Protein AF-A0A355SJA6-F1 (afdb_monomer_lite)

Structure (mmCIF, N/CA/C/O backbone):
data_AF-A0A355SJA6-F1
#
_entry.id   AF-A0A355SJA6-F1
#
loop_
_atom_site.group_PDB
_atom_site.id
_atom_site.type_symbol
_atom_site.label_atom_id
_atom_site.label_alt_id
_atom_site.label_comp_id
_atom_site.label_asym_id
_atom_site.label_entity_id
_atom_site.label_seq_id
_atom_site.pdbx_PDB_ins_code
_atom_site.Cartn_x
_atom_site.Cartn_y
_atom_site.Cartn_z
_atom_site.occupancy
_atom_site.B_iso_or_equiv
_atom_site.auth_seq_id
_atom_site.auth_comp_id
_atom_site.auth_asym_id
_atom_site.auth_atom_id
_atom_site.pdbx_PDB_model_num
ATOM 1 N N . THR A 1 1 ? -7.766 6.911 -11.160 1.00 91.88 1 THR A N 1
ATOM 2 C CA . THR A 1 1 ? -6.800 5.884 -10.716 1.00 91.88 1 THR A CA 1
ATOM 3 C C . THR A 1 1 ? -6.926 4.598 -11.519 1.00 91.88 1 THR A C 1
ATOM 5 O O . THR A 1 1 ? -8.048 4.214 -11.835 1.00 91.88 1 THR A O 1
ATOM 8 N N . MET A 1 2 ? -5.812 3.926 -11.828 1.00 97.62 2 MET A N 1
ATOM 9 C CA . MET A 1 2 ? -5.764 2.605 -12.479 1.00 97.62 2 MET A CA 1
ATOM 10 C C . MET A 1 2 ? -4.938 1.589 -11.682 1.00 97.62 2 MET A C 1
ATOM 12 O O . MET A 1 2 ? -4.110 1.966 -10.864 1.00 97.62 2 MET A O 1
ATOM 16 N N . ILE A 1 3 ? -5.120 0.292 -11.947 1.00 98.31 3 ILE A N 1
ATOM 17 C CA . ILE A 1 3 ? -4.188 -0.740 -11.463 1.00 98.31 3 ILE A CA 1
ATOM 18 C C . ILE A 1 3 ? -3.020 -0.812 -12.444 1.00 98.31 3 ILE A C 1
ATOM 20 O O . ILE A 1 3 ? -3.248 -1.111 -13.616 1.00 98.31 3 ILE A O 1
ATOM 24 N N . THR A 1 4 ? -1.799 -0.547 -11.981 1.00 98.56 4 THR A N 1
ATOM 25 C CA . THR A 1 4 ? -0.606 -0.579 -12.842 1.00 98.56 4 THR A CA 1
ATOM 26 C C . THR A 1 4 ? -0.232 -2.003 -13.261 1.00 98.56 4 THR A C 1
ATOM 28 O O . THR A 1 4 ? -0.480 -2.982 -12.545 1.00 98.56 4 THR A O 1
ATOM 31 N N . SER A 1 5 ? 0.369 -2.122 -14.447 1.00 98.25 5 SER A N 1
ATOM 32 C CA . SER A 1 5 ? 1.010 -3.351 -14.912 1.00 98.25 5 SER A CA 1
ATOM 33 C C . SER A 1 5 ? 2.242 -3.734 -14.077 1.00 98.25 5 SER A C 1
ATOM 35 O O . SER A 1 5 ? 2.563 -4.921 -13.966 1.00 98.25 5 SER A O 1
ATOM 37 N N . TRP A 1 6 ? 2.892 -2.759 -13.433 1.00 98.31 6 TRP A N 1
ATOM 38 C CA . TRP A 1 6 ? 4.011 -2.981 -12.526 1.00 98.31 6 TRP A CA 1
ATOM 39 C C . TRP A 1 6 ? 3.548 -3.645 -11.223 1.00 98.31 6 TRP A C 1
ATOM 41 O O . TRP A 1 6 ? 2.469 -3.382 -10.688 1.00 98.31 6 TRP A O 1
ATOM 51 N N . ARG A 1 7 ? 4.387 -4.527 -10.679 1.00 97.81 7 ARG A N 1
ATOM 52 C CA . ARG A 1 7 ? 4.210 -5.077 -9.330 1.00 97.81 7 ARG A CA 1
ATOM 53 C C . ARG A 1 7 ? 5.000 -4.253 -8.324 1.00 97.81 7 ARG A C 1
ATOM 55 O O . ARG A 1 7 ? 6.008 -3.639 -8.688 1.00 97.81 7 ARG A O 1
ATOM 62 N N . ARG A 1 8 ? 4.525 -4.230 -7.077 1.00 97.69 8 ARG A N 1
ATOM 63 C CA . ARG A 1 8 ? 5.288 -3.647 -5.971 1.00 97.69 8 ARG A CA 1
ATOM 64 C C . ARG A 1 8 ? 6.585 -4.434 -5.793 1.00 97.69 8 ARG A C 1
ATOM 66 O O . ARG A 1 8 ? 6.591 -5.651 -5.971 1.00 97.69 8 ARG A O 1
ATOM 73 N N . VAL A 1 9 ? 7.667 -3.742 -5.450 1.00 96.56 9 VAL A N 1
ATOM 74 C CA . VAL A 1 9 ? 8.902 -4.411 -5.025 1.00 96.56 9 VAL A CA 1
ATOM 75 C C . VAL A 1 9 ? 8.651 -5.244 -3.764 1.00 96.56 9 VAL A C 1
ATOM 77 O O . VAL A 1 9 ? 7.926 -4.823 -2.867 1.00 96.56 9 VAL A O 1
ATOM 80 N N . GLU A 1 10 ? 9.230 -6.440 -3.726 1.00 95.81 10 GLU A N 1
ATOM 81 C CA . GLU A 1 10 ? 9.102 -7.356 -2.593 1.00 95.81 10 GLU A CA 1
ATOM 82 C C . GLU A 1 10 ? 10.074 -6.973 -1.468 1.00 95.81 10 GLU A C 1
ATOM 84 O O . GLU A 1 10 ? 11.180 -6.481 -1.728 1.00 95.81 10 GLU A O 1
ATOM 89 N N . ASP A 1 11 ? 9.680 -7.244 -0.221 1.00 92.38 11 ASP A N 1
ATOM 90 C CA . ASP A 1 11 ? 10.444 -6.880 0.980 1.00 92.38 11 ASP A CA 1
ATOM 91 C C . ASP A 1 11 ? 11.897 -7.400 0.966 1.00 92.38 11 ASP A C 1
ATOM 93 O O . ASP A 1 11 ? 12.833 -6.692 1.335 1.00 92.38 11 ASP A O 1
ATOM 97 N N . ASN A 1 12 ? 12.115 -8.608 0.436 1.00 93.94 12 ASN A N 1
ATOM 98 C CA . ASN A 1 12 ? 13.438 -9.233 0.332 1.00 93.94 12 ASN A CA 1
ATOM 99 C C . ASN A 1 12 ? 14.273 -8.786 -0.887 1.00 93.94 12 ASN A C 1
ATOM 101 O O . ASN A 1 12 ? 15.394 -9.269 -1.057 1.00 93.94 12 ASN A O 1
ATOM 105 N N . MET A 1 13 ? 13.747 -7.903 -1.742 1.00 94.38 13 MET A N 1
ATOM 106 C CA . MET A 1 13 ? 14.476 -7.313 -2.872 1.00 94.38 13 MET A CA 1
ATOM 107 C C . MET A 1 13 ? 14.938 -5.898 -2.536 1.00 94.38 13 MET A C 1
ATOM 109 O O . MET A 1 13 ? 16.128 -5.591 -2.580 1.00 94.38 13 MET A O 1
ATOM 113 N N . LEU A 1 14 ? 13.978 -5.033 -2.211 1.00 94.25 14 LEU A N 1
ATOM 114 C CA . LEU A 1 14 ? 14.208 -3.657 -1.800 1.00 94.25 14 LEU A CA 1
ATOM 115 C C . LEU A 1 14 ? 13.041 -3.251 -0.895 1.00 94.25 14 LEU A C 1
ATOM 117 O O . LEU A 1 14 ? 11.978 -2.937 -1.424 1.00 94.25 14 LEU A O 1
ATOM 121 N N . PRO A 1 15 ? 13.211 -3.268 0.437 1.00 93.25 15 PRO A N 1
ATOM 122 C CA . PRO A 1 15 ? 12.096 -3.212 1.373 1.00 93.25 15 PRO A CA 1
ATOM 123 C C . PRO A 1 15 ? 11.298 -1.907 1.236 1.00 93.25 15 PRO A C 1
ATOM 125 O O . PRO A 1 15 ? 11.837 -0.841 1.554 1.00 93.25 15 PRO A O 1
ATOM 128 N N . PRO A 1 16 ? 10.015 -1.963 0.820 1.00 93.38 16 PRO A N 1
ATOM 129 C CA . PRO A 1 16 ? 9.137 -0.791 0.708 1.00 93.38 16 PRO A CA 1
ATOM 130 C C . PRO A 1 16 ? 8.990 0.008 2.001 1.00 93.38 16 PRO A C 1
ATOM 132 O O . PRO A 1 16 ? 8.782 1.219 1.968 1.00 93.38 16 PRO A O 1
ATOM 135 N N . ARG A 1 17 ? 9.127 -0.675 3.144 1.00 93.81 17 ARG A N 1
ATOM 136 C CA . ARG A 1 17 ? 9.048 -0.086 4.486 1.00 93.81 17 ARG A CA 1
ATOM 137 C C . ARG A 1 17 ? 10.182 0.900 4.759 1.00 93.81 17 ARG A C 1
ATOM 139 O O . ARG A 1 17 ? 10.039 1.803 5.579 1.00 93.81 17 ARG A O 1
ATOM 146 N N . ALA A 1 18 ? 11.309 0.762 4.061 1.00 94.56 18 ALA A N 1
ATOM 147 C CA . ALA A 1 18 ? 12.359 1.762 4.084 1.00 94.56 18 ALA A CA 1
ATOM 148 C C . ALA A 1 18 ? 12.034 2.863 3.069 1.00 94.56 18 ALA A C 1
ATOM 150 O O . ALA A 1 18 ? 11.919 2.615 1.869 1.00 94.56 18 ALA A O 1
ATOM 151 N N . LYS A 1 19 ? 11.977 4.116 3.529 1.00 96.25 19 LYS A N 1
ATOM 152 C CA . LYS A 1 19 ? 11.758 5.286 2.664 1.00 96.25 19 LYS A CA 1
ATOM 153 C C . LYS A 1 19 ? 13.026 5.667 1.883 1.00 96.25 19 LYS A C 1
ATOM 155 O O . LYS A 1 19 ? 13.565 6.762 2.026 1.00 96.25 19 LYS A O 1
ATOM 160 N N . ALA A 1 20 ? 13.537 4.728 1.093 1.00 94.94 20 ALA A N 1
ATOM 161 C CA . ALA A 1 20 ? 14.774 4.849 0.336 1.00 94.94 20 ALA A CA 1
ATOM 162 C C . ALA A 1 20 ? 14.510 5.349 -1.090 1.00 94.94 20 ALA A C 1
ATOM 164 O O . ALA A 1 20 ? 13.648 4.828 -1.795 1.00 94.94 20 ALA A O 1
ATOM 165 N N . THR A 1 21 ? 15.319 6.301 -1.562 1.00 96.25 21 THR A N 1
ATOM 166 C CA . THR A 1 21 ? 15.199 6.893 -2.908 1.00 96.25 21 THR A CA 1
ATOM 167 C C . THR A 1 21 ? 15.196 5.850 -4.027 1.00 96.25 21 THR A C 1
ATOM 169 O O . THR A 1 21 ? 14.468 6.001 -5.002 1.0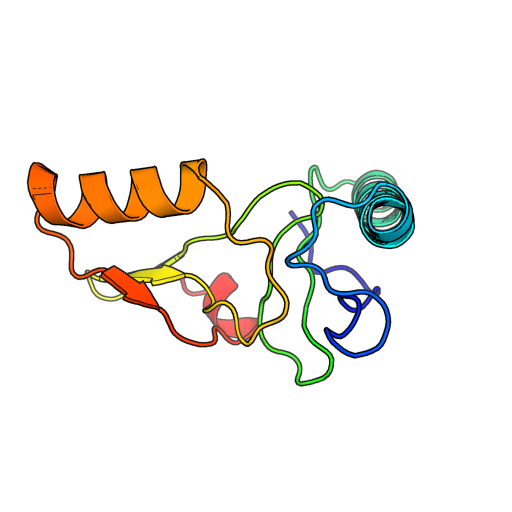0 96.25 21 THR A O 1
ATOM 172 N N . ALA A 1 22 ? 15.963 4.764 -3.886 1.00 94.62 22 ALA A N 1
ATOM 173 C CA . ALA A 1 22 ? 16.030 3.705 -4.893 1.00 94.62 22 ALA A CA 1
ATOM 174 C C . ALA A 1 22 ? 14.663 3.045 -5.168 1.00 94.62 22 ALA A C 1
ATOM 176 O O . ALA A 1 22 ? 14.372 2.696 -6.311 1.00 94.62 22 ALA A O 1
ATOM 177 N N . ALA A 1 23 ? 13.800 2.923 -4.151 1.00 94.31 23 ALA A N 1
ATOM 178 C CA . ALA A 1 23 ? 12.489 2.287 -4.293 1.00 94.31 23 ALA A CA 1
ATOM 179 C C . ALA A 1 23 ? 11.511 3.134 -5.122 1.00 94.31 23 ALA A C 1
ATOM 181 O O . ALA A 1 23 ? 10.580 2.596 -5.723 1.00 94.31 23 ALA A O 1
ATOM 182 N N . TYR A 1 24 ? 11.756 4.444 -5.230 1.00 97.25 24 TYR A N 1
ATOM 183 C CA . TYR A 1 24 ? 10.909 5.359 -5.992 1.00 97.25 24 TYR A CA 1
ATOM 184 C C . TYR A 1 24 ? 11.029 5.196 -7.509 1.00 97.25 24 TYR A C 1
ATOM 186 O O . TYR A 1 24 ? 10.180 5.721 -8.225 1.00 97.25 24 TYR A O 1
ATOM 194 N N . LEU A 1 25 ? 12.004 4.437 -8.028 1.00 97.81 25 LEU A N 1
ATOM 195 C CA . LEU A 1 25 ? 11.996 4.074 -9.449 1.00 97.81 25 LEU A CA 1
ATOM 196 C C . LEU A 1 25 ? 10.753 3.238 -9.797 1.00 97.81 25 LEU A C 1
ATOM 198 O O . LEU A 1 25 ? 10.126 3.479 -10.825 1.00 97.81 25 LEU A O 1
ATOM 202 N N . ASN A 1 26 ? 10.363 2.299 -8.925 1.00 97.88 26 ASN A N 1
ATOM 203 C CA . ASN A 1 26 ? 9.145 1.504 -9.099 1.00 97.88 26 ASN A CA 1
ATOM 204 C C . ASN A 1 26 ? 7.905 2.410 -9.104 1.00 97.88 26 ASN A C 1
ATOM 206 O O . ASN A 1 26 ? 7.119 2.340 -10.046 1.00 97.88 26 ASN A O 1
ATOM 210 N N . SER A 1 27 ? 7.793 3.318 -8.127 1.00 98.00 27 SER A N 1
ATOM 211 C CA . SER A 1 27 ? 6.724 4.326 -8.059 1.00 98.00 27 SER A CA 1
ATOM 212 C C . SER A 1 27 ? 6.665 5.205 -9.312 1.00 98.00 27 SER A C 1
ATOM 214 O O . SER A 1 27 ? 5.606 5.339 -9.915 1.00 98.00 27 SER A O 1
ATOM 216 N N . GLY A 1 28 ? 7.801 5.749 -9.757 1.00 98.50 28 GLY A N 1
ATOM 217 C CA . GLY A 1 28 ? 7.863 6.629 -10.924 1.00 98.50 28 GLY A CA 1
ATOM 218 C C . GLY A 1 28 ? 7.428 5.949 -12.224 1.00 98.50 28 GLY A C 1
ATOM 219 O O . GLY A 1 28 ? 6.752 6.571 -13.040 1.00 98.50 28 GLY A O 1
ATOM 220 N N . LEU A 1 29 ? 7.756 4.665 -12.405 1.00 98.62 29 LEU A N 1
ATOM 221 C CA . LEU A 1 29 ? 7.308 3.882 -13.561 1.00 98.62 29 LEU A CA 1
ATOM 222 C C . LEU A 1 29 ? 5.788 3.663 -13.561 1.00 98.62 29 LEU A C 1
ATOM 224 O O . LEU A 1 29 ? 5.158 3.772 -14.613 1.00 98.62 29 LEU A O 1
ATOM 228 N N . ALA A 1 30 ? 5.192 3.410 -12.394 1.00 98.62 30 ALA A N 1
ATOM 229 C CA . ALA A 1 30 ? 3.743 3.274 -12.270 1.00 98.62 30 ALA A CA 1
ATOM 230 C C . ALA A 1 30 ? 3.008 4.608 -12.471 1.00 98.62 30 ALA A C 1
ATOM 232 O O . ALA A 1 30 ? 2.011 4.641 -13.191 1.00 98.62 30 ALA A O 1
ATOM 233 N N . SER A 1 31 ? 3.517 5.716 -11.917 1.00 98.56 31 SER A N 1
ATOM 234 C CA . SER A 1 31 ? 2.951 7.054 -12.152 1.00 98.56 31 SER A CA 1
ATOM 235 C C . SER A 1 31 ? 3.043 7.465 -13.626 1.00 98.56 31 SER A C 1
ATOM 237 O O . SER A 1 31 ? 2.105 8.054 -14.169 1.00 98.56 31 SER A O 1
ATOM 239 N N . LEU A 1 32 ? 4.148 7.124 -14.303 1.00 98.69 32 LEU A N 1
ATOM 240 C CA . LEU A 1 32 ? 4.300 7.356 -15.739 1.00 98.69 32 LEU A CA 1
ATOM 241 C C . LEU A 1 32 ? 3.262 6.564 -16.544 1.00 98.69 32 LEU A C 1
ATOM 243 O O . LEU A 1 32 ? 2.618 7.138 -17.420 1.00 98.69 32 LEU A O 1
ATOM 247 N N . GLU A 1 33 ? 3.069 5.279 -16.232 1.00 98.81 33 GLU A N 1
ATOM 248 C CA . GLU A 1 33 ? 2.043 4.444 -16.870 1.00 98.81 33 GLU A CA 1
ATOM 249 C C . GLU A 1 33 ? 0.634 5.021 -16.656 1.00 98.81 33 GLU A C 1
ATOM 251 O O . GLU A 1 33 ? -0.129 5.138 -17.617 1.00 98.81 33 GLU A O 1
ATOM 256 N N . ALA A 1 34 ? 0.292 5.421 -15.425 1.00 98.69 34 ALA A N 1
ATOM 257 C CA . ALA A 1 34 ? -1.001 6.035 -15.120 1.00 98.69 34 ALA A CA 1
ATOM 258 C C . ALA A 1 34 ? -1.246 7.286 -15.969 1.00 98.69 34 ALA A C 1
ATOM 260 O O . ALA A 1 34 ? -2.272 7.379 -16.646 1.00 98.69 34 ALA A O 1
ATOM 261 N N . THR A 1 35 ? -0.258 8.183 -16.014 1.00 98.44 35 THR A N 1
ATOM 262 C CA . THR A 1 35 ? -0.326 9.420 -16.799 1.00 98.44 35 THR A CA 1
ATOM 263 C C . THR A 1 35 ? -0.506 9.126 -18.291 1.00 98.44 35 THR A C 1
ATOM 265 O O . THR A 1 35 ? -1.362 9.721 -18.943 1.00 98.44 35 THR A O 1
ATOM 268 N N . GLN A 1 36 ? 0.264 8.183 -18.846 1.00 98.56 36 GLN A N 1
ATOM 269 C CA . GLN A 1 36 ? 0.179 7.803 -20.263 1.00 98.56 36 GLN A CA 1
ATOM 270 C C . GLN A 1 36 ? -1.179 7.198 -20.639 1.00 98.56 36 GLN A C 1
ATOM 272 O O . GLN A 1 36 ? -1.641 7.386 -21.763 1.00 98.56 36 GLN A O 1
ATOM 277 N N . ASN A 1 37 ? -1.832 6.514 -19.699 1.00 98.50 37 ASN A N 1
ATOM 278 C CA . ASN A 1 37 ? -3.152 5.917 -19.888 1.00 98.50 37 ASN A CA 1
ATOM 279 C C . ASN A 1 37 ? -4.317 6.856 -19.519 1.00 98.50 37 ASN A C 1
ATOM 281 O O . ASN A 1 37 ? -5.471 6.429 -19.558 1.00 98.50 37 ASN A O 1
ATOM 285 N N . GLY A 1 38 ? -4.042 8.120 -19.174 1.00 98.50 38 GLY A N 1
ATOM 286 C CA . GLY A 1 38 ? -5.064 9.128 -18.874 1.00 98.50 38 GLY A CA 1
ATOM 287 C C . GLY A 1 38 ? -5.685 9.019 -17.478 1.00 98.50 38 GLY A C 1
ATOM 288 O O . GLY A 1 38 ? -6.814 9.465 -17.285 1.00 98.50 38 GLY A O 1
ATOM 289 N N . TYR A 1 39 ? -4.978 8.424 -16.516 1.00 98.56 39 TYR A N 1
ATOM 290 C CA . TYR A 1 39 ? -5.386 8.358 -15.112 1.00 98.56 39 TYR A CA 1
ATOM 291 C C . TYR A 1 39 ? -4.508 9.259 -14.244 1.00 98.56 39 TYR A C 1
ATOM 293 O O . TYR A 1 39 ? -3.320 9.410 -14.508 1.00 98.56 39 TYR A O 1
ATOM 301 N N . ASP A 1 40 ? -5.079 9.778 -13.156 1.00 97.12 40 ASP A N 1
ATOM 302 C CA . ASP A 1 40 ? -4.335 10.624 -12.212 1.00 97.12 40 ASP A CA 1
ATOM 303 C C . ASP A 1 40 ? -3.309 9.845 -11.382 1.00 97.12 40 ASP A C 1
ATOM 305 O O . ASP A 1 40 ? -2.296 10.402 -10.982 1.00 97.12 40 ASP A O 1
ATOM 309 N N . GLU A 1 41 ? -3.580 8.564 -11.105 1.00 97.25 41 GLU A N 1
ATOM 310 C CA . GLU A 1 41 ? -2.771 7.774 -10.175 1.00 97.25 41 GLU A CA 1
ATOM 311 C C . GLU A 1 41 ? -2.806 6.267 -10.475 1.00 97.25 41 GLU A C 1
ATOM 313 O O . GLU A 1 41 ? -3.746 5.764 -11.112 1.00 97.25 41 GLU A O 1
ATOM 318 N N . ALA A 1 42 ? -1.798 5.542 -9.992 1.00 98.38 42 ALA A N 1
ATOM 319 C CA . ALA A 1 42 ? -1.683 4.088 -10.048 1.00 98.38 42 ALA A CA 1
ATOM 320 C C . ALA A 1 42 ? -1.948 3.416 -8.688 1.00 98.38 42 ALA A C 1
ATOM 322 O O . ALA A 1 42 ? -1.744 3.990 -7.629 1.00 98.38 42 ALA A O 1
ATOM 323 N N . ILE A 1 43 ? -2.348 2.146 -8.713 1.00 98.62 43 ILE A N 1
ATOM 324 C CA . ILE A 1 43 ? -2.388 1.265 -7.540 1.00 98.62 43 ILE A CA 1
ATOM 325 C C . ILE A 1 43 ? -1.549 0.034 -7.846 1.00 98.62 43 ILE A C 1
ATOM 327 O O . ILE A 1 43 ? -1.793 -0.661 -8.841 1.00 98.62 43 ILE A O 1
ATOM 331 N N . PHE A 1 44 ? -0.592 -0.255 -6.971 1.00 98.62 44 PHE A N 1
ATOM 332 C CA . PHE A 1 44 ? 0.206 -1.466 -7.043 1.00 98.62 44 PHE A CA 1
ATOM 333 C C . PHE A 1 44 ? -0.540 -2.678 -6.502 1.00 98.62 44 PHE A C 1
ATOM 335 O O . PHE A 1 44 ? -1.298 -2.605 -5.531 1.00 98.62 44 PHE A O 1
ATOM 342 N N . LEU A 1 45 ? -0.218 -3.827 -7.095 1.00 98.69 45 LEU A N 1
ATOM 343 C CA . LEU A 1 45 ? -0.453 -5.124 -6.478 1.00 98.69 45 LEU A CA 1
ATOM 344 C C . LEU A 1 45 ? 0.876 -5.749 -6.038 1.00 98.69 45 LEU A C 1
ATOM 346 O O . LEU A 1 45 ? 1.905 -5.554 -6.695 1.00 98.69 45 LEU A O 1
ATOM 350 N N . THR A 1 46 ? 0.832 -6.537 -4.968 1.00 97.94 46 THR A N 1
ATOM 351 C CA . THR A 1 46 ? 1.918 -7.429 -4.538 1.00 97.94 46 THR A CA 1
ATOM 352 C C . THR A 1 46 ? 2.134 -8.564 -5.544 1.00 97.94 46 THR A C 1
ATOM 354 O O . THR A 1 46 ? 1.285 -8.805 -6.414 1.00 97.94 46 THR A O 1
ATOM 357 N N . GLY A 1 47 ? 3.228 -9.325 -5.420 1.00 96.69 47 GLY A N 1
ATOM 358 C CA . GLY A 1 47 ? 3.443 -10.540 -6.212 1.00 96.69 47 GLY A CA 1
ATOM 359 C C . GLY A 1 47 ? 2.321 -11.579 -6.066 1.00 96.69 47 GLY A C 1
ATOM 360 O O . GLY A 1 47 ? 2.022 -12.294 -7.021 1.00 96.69 47 GLY A O 1
ATOM 361 N N . SER A 1 48 ? 1.635 -11.605 -4.917 1.00 95.81 48 SER A N 1
ATOM 362 C CA . SER A 1 48 ? 0.467 -12.461 -4.656 1.00 95.81 48 SER A CA 1
ATOM 363 C C . SER A 1 48 ? -0.862 -11.890 -5.176 1.00 95.81 48 SER A C 1
ATOM 365 O O . SER A 1 48 ? -1.887 -12.565 -5.110 1.00 95.81 48 SER A O 1
ATOM 367 N N . GLY A 1 49 ? -0.859 -10.683 -5.753 1.00 97.56 49 GLY A N 1
ATOM 368 C CA . GLY A 1 49 ? -2.032 -10.069 -6.379 1.00 97.56 49 GLY A CA 1
ATOM 369 C C . GLY A 1 49 ? -2.957 -9.308 -5.423 1.00 97.56 49 GLY A C 1
ATOM 370 O O . GLY A 1 49 ? -4.054 -8.915 -5.835 1.00 97.56 49 GLY A O 1
ATOM 371 N N . HIS A 1 50 ? -2.531 -9.077 -4.180 1.00 98.50 50 HIS A N 1
ATOM 372 C CA . HIS A 1 50 ? -3.238 -8.214 -3.233 1.00 98.50 50 HIS A CA 1
ATOM 373 C C . HIS A 1 50 ? -2.908 -6.746 -3.483 1.00 98.50 50 HIS A C 1
ATOM 375 O O . HIS A 1 50 ? -1.842 -6.417 -3.995 1.00 98.50 50 HIS A O 1
ATOM 381 N N . VAL A 1 51 ? -3.841 -5.863 -3.147 1.00 98.56 51 VAL A N 1
ATOM 382 C CA . VAL A 1 51 ? -3.643 -4.414 -3.183 1.00 98.56 51 VAL A CA 1
ATOM 383 C C . VAL A 1 51 ? -2.601 -4.031 -2.142 1.00 98.56 51 VAL A C 1
ATOM 385 O O . VAL A 1 51 ? -2.690 -4.461 -0.997 1.00 98.56 51 VAL A O 1
ATOM 388 N N . CYS A 1 52 ? -1.651 -3.203 -2.559 1.00 98.00 52 CYS A N 1
ATOM 389 C CA . CYS A 1 52 ? -0.578 -2.690 -1.722 1.00 98.00 52 CYS A CA 1
ATOM 390 C C . CYS A 1 52 ? -0.837 -1.212 -1.385 1.00 98.00 52 CYS A C 1
ATOM 392 O O . CYS A 1 52 ? -1.466 -0.880 -0.387 1.00 98.00 52 CYS A O 1
ATOM 394 N N . GLU A 1 53 ? -0.374 -0.306 -2.241 1.00 98.19 53 GLU A N 1
ATOM 395 C CA . GLU A 1 53 ? -0.462 1.144 -2.072 1.00 98.19 53 GLU A CA 1
ATOM 396 C C . GLU A 1 53 ? -0.366 1.836 -3.442 1.00 98.19 53 GLU A C 1
ATOM 398 O O . GLU A 1 53 ? -0.205 1.162 -4.470 1.00 98.19 53 GLU A O 1
ATOM 403 N N . GLY A 1 54 ? -0.498 3.160 -3.471 1.00 98.19 54 GLY A N 1
ATOM 404 C CA . GLY A 1 54 ? -0.165 3.968 -4.641 1.00 98.19 54 GLY A CA 1
ATOM 405 C C . GLY A 1 54 ? 1.315 4.383 -4.654 1.00 98.19 54 GLY A C 1
ATOM 406 O O . GLY A 1 54 ? 2.050 4.123 -3.701 1.00 98.19 54 GLY A O 1
ATOM 407 N N . PRO A 1 55 ? 1.803 5.009 -5.735 1.00 97.56 55 PRO A N 1
ATOM 408 C CA . PRO A 1 55 ? 3.184 5.472 -5.865 1.00 97.56 55 PRO A CA 1
ATOM 409 C C . PRO A 1 55 ? 3.720 6.341 -4.721 1.00 97.56 55 PRO A C 1
ATOM 411 O O . PRO A 1 55 ? 4.934 6.303 -4.478 1.00 97.56 55 PRO A O 1
ATOM 414 N N . GLY A 1 56 ? 2.870 7.105 -4.028 1.00 96.75 56 GLY A N 1
ATOM 415 C CA . GLY A 1 56 ? 3.266 8.017 -2.952 1.00 96.75 56 GLY A CA 1
ATOM 416 C C . GLY A 1 56 ? 2.409 7.956 -1.683 1.00 96.75 56 GLY A C 1
ATOM 417 O O . GLY A 1 56 ? 2.650 8.740 -0.763 1.00 96.75 56 GLY A O 1
ATOM 418 N N . GLU A 1 57 ? 1.430 7.057 -1.612 1.00 97.88 57 GLU A N 1
ATOM 419 C CA . GLU A 1 57 ? 0.355 7.104 -0.628 1.00 97.88 57 GLU A CA 1
ATOM 420 C C . GLU A 1 57 ? -0.195 5.716 -0.287 1.00 97.88 57 GLU A C 1
ATOM 422 O O . GLU A 1 57 ? -0.334 4.849 -1.147 1.00 97.88 57 GLU A O 1
ATOM 427 N N . ASN A 1 58 ? -0.570 5.512 0.977 1.00 98.62 58 ASN A N 1
ATOM 428 C CA . ASN A 1 58 ? -1.298 4.315 1.386 1.00 98.62 58 ASN A CA 1
ATOM 429 C C . ASN A 1 58 ? -2.769 4.392 0.956 1.00 98.62 58 ASN A C 1
ATOM 431 O O . ASN A 1 58 ? -3.343 5.475 0.849 1.00 98.62 58 ASN A O 1
ATOM 435 N N . ILE A 1 59 ? -3.402 3.230 0.787 1.00 98.19 59 ILE A N 1
ATOM 436 C CA . ILE A 1 59 ? -4.799 3.132 0.359 1.00 98.19 59 ILE A CA 1
ATOM 437 C C . ILE A 1 59 ? -5.714 2.648 1.485 1.00 98.19 59 ILE A C 1
ATOM 439 O O . ILE A 1 59 ? -5.343 1.812 2.313 1.00 98.19 59 ILE A O 1
ATOM 443 N N . PHE A 1 60 ? -6.942 3.156 1.473 1.00 98.50 60 PHE A N 1
ATOM 444 C CA . PHE A 1 60 ? -8.039 2.717 2.324 1.00 98.50 60 PHE A CA 1
ATOM 445 C C . PHE A 1 60 ? -9.278 2.454 1.466 1.00 98.50 60 PHE A C 1
ATOM 447 O O . PHE A 1 60 ? -9.521 3.156 0.486 1.00 98.50 60 PHE A O 1
ATOM 454 N N . ILE A 1 61 ? -10.091 1.479 1.866 1.00 98.25 61 ILE A N 1
ATOM 455 C CA . ILE A 1 61 ? -11.461 1.295 1.377 1.00 98.25 61 ILE A CA 1
ATOM 456 C C . ILE A 1 61 ? -12.426 1.316 2.558 1.00 98.25 61 ILE A C 1
ATOM 458 O O . ILE A 1 61 ? -12.072 0.896 3.658 1.00 98.25 61 ILE A O 1
ATOM 462 N N . PHE A 1 62 ? -13.661 1.752 2.336 1.00 97.38 62 PHE A N 1
ATOM 463 C CA . PHE A 1 62 ? -14.712 1.659 3.343 1.00 97.38 62 PHE A CA 1
ATOM 464 C C . PHE A 1 62 ? -15.766 0.663 2.879 1.00 97.38 62 PHE A C 1
ATOM 466 O O . PHE A 1 62 ? -16.393 0.864 1.852 1.00 97.38 62 PHE A O 1
ATOM 473 N N . LYS A 1 63 ? -15.960 -0.437 3.607 1.00 95.75 63 LYS A N 1
ATOM 474 C CA . LYS A 1 63 ? -16.853 -1.512 3.162 1.00 95.75 63 LYS A CA 1
ATOM 475 C C . LYS A 1 63 ? -17.552 -2.168 4.333 1.00 95.75 63 LYS A C 1
ATOM 477 O O . LYS A 1 63 ? -16.916 -2.577 5.300 1.00 95.75 63 LYS A O 1
ATOM 482 N N . LYS A 1 64 ? -18.878 -2.316 4.223 1.00 94.06 64 LYS A N 1
ATOM 483 C CA . LYS A 1 64 ? -19.735 -2.911 5.267 1.00 94.06 64 LYS A CA 1
ATOM 484 C C . LYS A 1 64 ? -19.514 -2.270 6.651 1.00 94.06 64 LYS A C 1
ATOM 486 O O . LYS A 1 64 ? -19.434 -2.976 7.651 1.00 94.06 64 LYS A O 1
ATOM 491 N N . GLY A 1 65 ? -19.395 -0.941 6.688 1.00 93.75 65 GLY A N 1
ATOM 492 C CA . GLY A 1 65 ? -19.208 -0.175 7.926 1.00 93.75 65 GLY A CA 1
ATOM 493 C C . GLY A 1 65 ? -17.799 -0.236 8.523 1.00 93.75 65 GLY A C 1
ATOM 494 O O . GLY A 1 65 ? -17.615 0.206 9.651 1.00 93.75 65 GLY A O 1
ATOM 495 N N . LYS A 1 66 ? -16.820 -0.791 7.797 1.00 97.75 66 LYS A N 1
ATOM 496 C CA . LYS A 1 66 ? -15.433 -0.922 8.250 1.00 97.75 66 LYS A CA 1
ATOM 497 C C . LYS A 1 66 ? -14.498 -0.121 7.362 1.00 97.75 66 LYS A C 1
ATOM 499 O O . LYS A 1 66 ? -14.627 -0.184 6.138 1.00 97.75 66 LYS A O 1
ATOM 504 N N . LEU A 1 67 ? -13.539 0.568 7.970 1.00 98.56 67 LEU A N 1
ATOM 505 C CA . LEU A 1 67 ? -12.407 1.163 7.270 1.00 98.56 67 LEU A CA 1
ATOM 506 C C . LEU A 1 67 ? -11.309 0.103 7.149 1.00 98.56 67 LEU A C 1
ATOM 508 O O . LEU A 1 67 ? -10.891 -0.472 8.147 1.00 98.56 67 LEU A O 1
ATOM 512 N N . ILE A 1 68 ? -10.869 -0.193 5.932 1.00 98.75 68 ILE A N 1
ATOM 513 C CA . ILE A 1 68 ? -9.974 -1.313 5.644 1.00 98.75 68 ILE A CA 1
ATOM 514 C C . ILE A 1 68 ? -8.754 -0.797 4.890 1.00 98.75 68 ILE A C 1
ATOM 516 O O . ILE A 1 68 ? -8.904 -0.062 3.917 1.00 98.75 68 ILE A O 1
ATOM 520 N N . THR A 1 69 ? -7.558 -1.199 5.304 1.00 98.81 69 THR A N 1
ATOM 521 C CA . THR A 1 69 ? -6.294 -0.864 4.627 1.00 98.81 69 THR A CA 1
ATOM 522 C C . THR A 1 69 ? -5.390 -2.098 4.550 1.00 98.81 69 THR A C 1
ATOM 524 O O . THR A 1 69 ? -5.492 -2.966 5.426 1.00 98.81 69 THR A O 1
ATOM 527 N N . PRO A 1 70 ? -4.535 -2.232 3.519 1.00 98.62 70 PRO A N 1
ATOM 528 C CA . PRO A 1 70 ? -3.569 -3.324 3.449 1.00 98.62 70 PRO A CA 1
ATOM 529 C C . PRO A 1 70 ? -2.608 -3.305 4.646 1.00 98.62 70 PRO A C 1
ATOM 531 O O . PRO A 1 70 ? -2.260 -2.219 5.124 1.00 98.62 70 PRO A O 1
ATOM 534 N N . PRO A 1 71 ? -2.197 -4.471 5.166 1.00 98.12 71 PRO A N 1
ATOM 535 C CA . PRO A 1 71 ? -1.277 -4.568 6.285 1.00 98.12 71 PRO A CA 1
ATOM 536 C C . PRO A 1 71 ? 0.186 -4.438 5.802 1.00 98.12 71 PRO A C 1
ATOM 538 O O . PRO A 1 71 ? 0.449 -4.572 4.603 1.00 98.12 71 PRO A O 1
ATOM 541 N N . PRO A 1 72 ? 1.162 -4.209 6.700 1.00 96.62 72 PRO A N 1
ATOM 542 C CA . PRO A 1 72 ? 2.582 -4.106 6.341 1.00 96.62 72 PRO A CA 1
ATOM 543 C C . PRO A 1 72 ? 3.141 -5.308 5.567 1.00 96.62 72 PRO A C 1
ATOM 545 O O . PRO A 1 72 ? 4.116 -5.168 4.824 1.00 96.62 72 PRO A O 1
ATOM 548 N N . GLU A 1 73 ? 2.567 -6.501 5.737 1.00 96.25 73 GLU A N 1
ATOM 549 C CA . GLU A 1 73 ? 2.945 -7.724 5.015 1.00 96.25 73 GLU A CA 1
ATOM 550 C C . GLU A 1 73 ? 2.632 -7.657 3.513 1.00 96.25 73 GLU A C 1
ATOM 552 O O . GLU A 1 73 ? 3.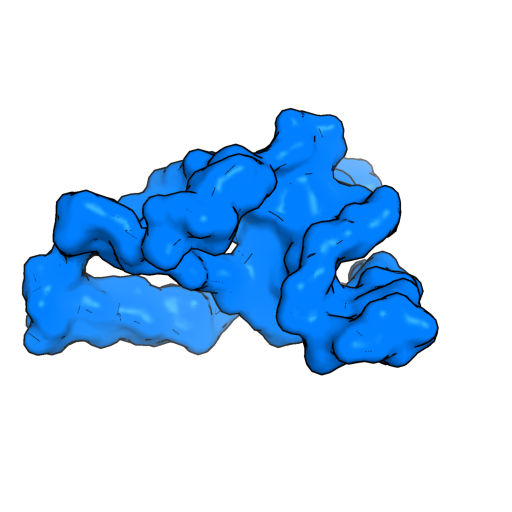246 -8.387 2.741 1.00 96.25 73 GLU A O 1
ATOM 557 N N . ASP A 1 74 ? 1.751 -6.750 3.081 1.00 97.88 74 ASP A N 1
ATOM 558 C CA . ASP A 1 74 ? 1.434 -6.518 1.668 1.00 97.88 74 ASP A CA 1
ATOM 559 C C . ASP A 1 74 ? 2.347 -5.452 1.027 1.00 97.88 74 ASP A C 1
ATOM 561 O O . ASP A 1 74 ? 1.933 -4.747 0.111 1.00 97.88 74 ASP A O 1
ATOM 565 N N . ASN A 1 75 ? 3.612 -5.364 1.464 1.00 97.25 75 ASN A N 1
ATOM 566 C CA . ASN A 1 75 ? 4.678 -4.557 0.843 1.00 97.25 75 ASN A CA 1
ATOM 567 C C . ASN A 1 75 ? 4.416 -3.033 0.806 1.00 97.25 75 ASN A C 1
ATOM 569 O O . ASN A 1 75 ? 4.890 -2.333 -0.095 1.00 97.25 75 ASN A O 1
ATOM 573 N N . ILE A 1 76 ? 3.691 -2.502 1.794 1.00 97.81 76 ILE A N 1
ATOM 574 C CA . ILE A 1 76 ? 3.446 -1.059 1.935 1.00 97.81 76 ILE A CA 1
ATOM 575 C C . ILE A 1 76 ? 4.569 -0.342 2.696 1.00 97.81 76 ILE A C 1
ATOM 577 O O . ILE A 1 76 ? 5.308 -0.952 3.473 1.00 97.81 76 ILE A O 1
ATOM 581 N N . LEU A 1 77 ? 4.652 0.978 2.533 1.00 98.12 77 LEU A N 1
ATOM 582 C CA . LEU A 1 77 ? 5.335 1.849 3.485 1.00 98.12 77 LEU A CA 1
ATOM 583 C C . LEU A 1 77 ? 4.424 2.094 4.699 1.00 98.12 77 LEU A C 1
ATOM 585 O O . LEU A 1 77 ? 3.262 2.468 4.547 1.00 98.12 77 LEU A O 1
ATOM 589 N N . GLU A 1 78 ? 4.956 1.959 5.913 1.00 97.56 78 GLU A N 1
ATOM 590 C CA . GLU A 1 78 ? 4.233 2.263 7.157 1.00 97.56 78 GLU A CA 1
ATOM 591 C C . GLU A 1 78 ? 4.113 3.787 7.348 1.00 97.56 78 GLU A C 1
ATOM 593 O O . GLU A 1 78 ? 4.921 4.437 8.011 1.00 97.56 78 GLU A O 1
ATOM 598 N N . GLY A 1 79 ? 3.136 4.393 6.667 1.00 98.06 79 GLY A N 1
ATOM 599 C CA . GLY A 1 79 ? 2.968 5.841 6.620 1.00 98.06 79 GLY A CA 1
ATOM 600 C C . GLY A 1 79 ? 2.424 6.444 7.918 1.00 98.06 79 GLY A C 1
ATOM 601 O O . GLY A 1 79 ? 1.383 6.033 8.422 1.00 98.06 79 GLY A O 1
ATOM 602 N N . ILE A 1 80 ? 3.047 7.530 8.386 1.00 98.50 80 ILE A N 1
ATOM 603 C CA . ILE A 1 80 ? 2.573 8.312 9.547 1.00 98.50 80 ILE A CA 1
ATOM 604 C C . ILE A 1 80 ? 1.143 8.835 9.319 1.00 98.50 80 ILE A C 1
ATOM 606 O O . ILE A 1 80 ? 0.304 8.813 10.217 1.00 98.50 80 ILE A O 1
ATOM 610 N N . THR A 1 81 ? 0.825 9.280 8.098 1.00 98.69 81 THR A N 1
ATOM 611 C CA . THR A 1 81 ? -0.531 9.739 7.754 1.00 98.69 81 THR A CA 1
ATOM 612 C C . THR A 1 81 ? -1.541 8.595 7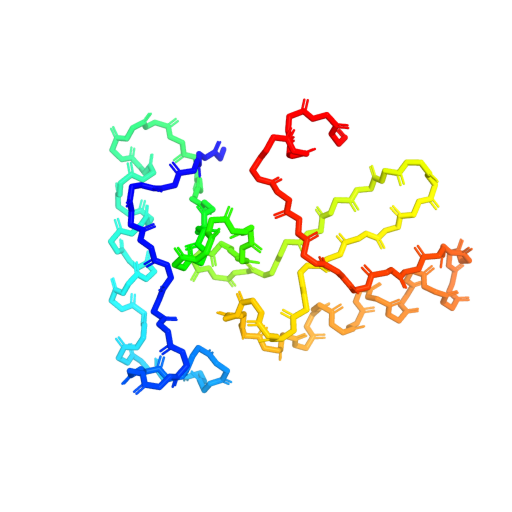.805 1.00 98.69 81 THR A C 1
ATOM 614 O O . THR A 1 81 ? -2.653 8.800 8.280 1.00 98.69 81 THR A O 1
ATOM 617 N N . ARG A 1 82 ? -1.161 7.387 7.370 1.00 98.62 82 ARG A N 1
ATOM 618 C CA . ARG A 1 82 ? -2.003 6.186 7.470 1.00 98.62 82 ARG A CA 1
ATOM 619 C C . ARG A 1 82 ? -2.311 5.866 8.928 1.00 98.62 82 ARG A C 1
ATOM 621 O O . ARG A 1 82 ? -3.477 5.699 9.264 1.00 98.62 82 ARG A O 1
ATOM 628 N N . GLU A 1 83 ? -1.294 5.852 9.785 1.00 98.56 83 GLU A N 1
ATOM 629 C CA . GLU A 1 83 ? -1.461 5.655 11.230 1.00 98.56 83 GLU A CA 1
ATOM 630 C C . GLU A 1 83 ? -2.395 6.713 11.839 1.00 98.56 83 GLU A C 1
ATOM 632 O O . GLU A 1 83 ? -3.364 6.374 12.515 1.00 98.56 83 GLU A O 1
ATOM 637 N N . THR A 1 84 ? -2.185 7.987 11.500 1.00 98.69 84 THR A N 1
ATOM 638 C CA . THR A 1 84 ? -3.038 9.098 11.955 1.00 98.69 84 THR A CA 1
ATOM 639 C C . THR A 1 84 ? -4.498 8.917 11.518 1.00 98.69 84 THR A C 1
ATOM 641 O O . THR A 1 84 ? -5.415 9.108 12.314 1.00 98.69 84 THR A O 1
ATOM 644 N N . VAL A 1 85 ? -4.741 8.516 10.263 1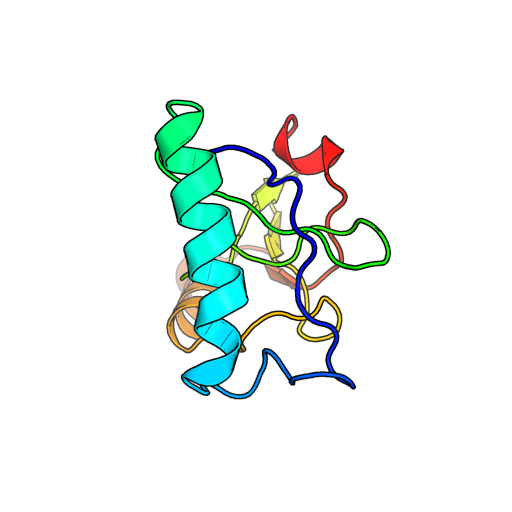.00 98.56 85 VAL A N 1
ATOM 645 C CA . VAL A 1 85 ? -6.094 8.247 9.744 1.00 98.56 85 VAL A CA 1
ATOM 646 C C . VAL A 1 85 ? -6.753 7.099 10.504 1.00 98.56 85 VAL A C 1
ATOM 648 O O . VAL A 1 85 ? -7.919 7.212 10.877 1.00 98.56 85 VAL A O 1
ATOM 651 N N . MET A 1 86 ? -6.021 6.014 10.762 1.00 98.62 86 MET A N 1
ATOM 652 C CA . MET A 1 86 ? -6.527 4.877 11.535 1.00 98.62 86 MET A CA 1
ATOM 653 C C . MET A 1 86 ? -6.878 5.281 12.969 1.00 98.62 86 MET A C 1
ATOM 655 O O . MET A 1 86 ? -7.929 4.881 13.472 1.00 98.62 86 MET A O 1
ATOM 659 N N . GLN A 1 87 ? -6.037 6.100 13.605 1.00 98.56 87 GLN A N 1
ATOM 660 C CA . GLN A 1 87 ? -6.284 6.615 14.946 1.00 98.56 87 GLN A CA 1
ATOM 661 C C . GLN A 1 87 ? -7.557 7.468 14.986 1.00 98.56 87 GLN A C 1
ATOM 663 O O . GLN A 1 87 ? -8.470 7.156 15.747 1.00 98.56 87 GLN A O 1
ATOM 668 N N . ILE A 1 88 ? -7.671 8.479 14.119 1.00 98.62 88 ILE A N 1
ATOM 669 C CA . ILE A 1 88 ? -8.849 9.360 14.058 1.00 98.62 88 ILE A CA 1
ATOM 670 C C . ILE A 1 88 ? -10.118 8.552 13.755 1.00 98.62 88 ILE A C 1
ATOM 672 O O . ILE A 1 88 ? -11.150 8.744 14.397 1.00 98.62 88 ILE A O 1
ATOM 676 N N . ALA A 1 89 ? -10.053 7.618 12.802 1.00 98.25 89 ALA A N 1
ATOM 677 C CA . ALA A 1 89 ? -11.192 6.777 12.447 1.00 98.25 89 ALA A CA 1
ATOM 678 C C . ALA A 1 89 ? -11.692 5.944 13.635 1.00 98.25 89 ALA A C 1
ATOM 680 O O . ALA A 1 89 ? -12.901 5.795 13.814 1.00 98.25 89 ALA A O 1
ATOM 681 N N . LYS A 1 90 ? -10.776 5.425 14.455 1.00 97.75 90 LYS A N 1
ATOM 682 C CA . LYS A 1 90 ? -11.110 4.618 15.627 1.00 97.75 90 LYS A CA 1
ATOM 683 C C . LYS A 1 90 ? -11.590 5.468 16.805 1.00 97.75 90 LYS A C 1
ATOM 685 O O . LYS A 1 90 ? -12.611 5.145 17.402 1.00 97.75 90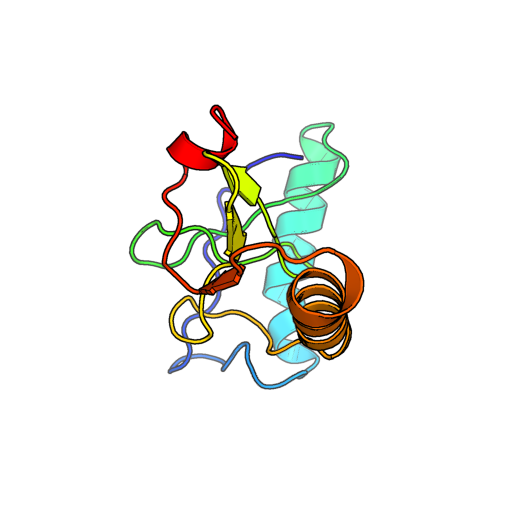 LYS A O 1
ATOM 690 N N . GLU A 1 91 ? -10.844 6.512 17.154 1.00 98.12 91 GLU A N 1
ATOM 691 C CA . GLU A 1 91 ? -11.024 7.272 18.398 1.00 98.12 91 GLU A CA 1
ATOM 692 C C . GLU A 1 91 ? -12.126 8.326 18.279 1.00 98.12 91 GLU A C 1
ATOM 694 O O . GLU A 1 91 ? -12.961 8.440 19.173 1.00 98.12 91 GLU A O 1
ATOM 699 N N . GLU A 1 92 ? -12.180 9.039 17.154 1.00 98.00 92 GLU A N 1
ATOM 700 C CA . GLU A 1 92 ? -13.084 10.181 16.978 1.00 98.00 92 GLU A CA 1
ATOM 701 C C . GLU A 1 92 ? -14.358 9.807 16.213 1.00 98.00 92 GLU A C 1
ATOM 703 O O . GLU A 1 92 ? -15.431 10.353 16.467 1.00 98.00 92 GLU A O 1
ATOM 708 N N . LEU A 1 93 ? -14.257 8.871 15.262 1.00 96.94 93 LEU A N 1
ATOM 709 C CA . LEU A 1 93 ? -15.383 8.479 14.400 1.00 96.94 93 LEU A CA 1
ATOM 710 C C . LEU A 1 93 ? -16.040 7.155 14.812 1.00 96.94 93 LEU A C 1
ATOM 712 O O . LEU A 1 93 ? -17.127 6.837 14.327 1.00 96.94 93 LEU A O 1
ATOM 716 N N . GLY A 1 94 ? -15.405 6.380 15.696 1.00 96.56 94 GLY A N 1
ATOM 717 C CA . GLY A 1 94 ? -15.925 5.096 16.170 1.00 96.56 94 GLY A CA 1
ATOM 718 C C . GLY A 1 94 ? -16.024 4.015 15.087 1.00 96.56 94 GLY A C 1
ATOM 719 O O . GLY A 1 94 ? -16.852 3.109 15.202 1.00 96.56 94 GLY A O 1
ATOM 720 N N . PHE A 1 95 ? -15.223 4.100 14.020 1.00 97.38 95 PHE A N 1
ATOM 721 C CA . PHE A 1 95 ? -15.186 3.084 12.969 1.00 97.38 95 PHE A CA 1
ATOM 722 C C . PHE A 1 95 ? -14.387 1.848 13.392 1.00 97.38 95 PHE A C 1
ATOM 724 O O . PHE A 1 95 ? -13.371 1.937 14.081 1.00 97.38 95 PHE A O 1
ATOM 731 N N . ASP A 1 96 ? -14.817 0.683 12.902 1.00 97.62 96 ASP A N 1
ATOM 732 C CA . ASP A 1 96 ? -14.003 -0.532 12.939 1.00 97.62 96 ASP A CA 1
ATOM 733 C C . ASP A 1 96 ? -12.908 -0.425 11.869 1.00 97.62 96 ASP A C 1
ATOM 735 O O . ASP A 1 96 ? -13.203 -0.401 10.668 1.00 97.62 96 ASP A O 1
ATOM 739 N N . VAL A 1 97 ? -11.656 -0.312 12.312 1.00 98.44 97 VAL A N 1
ATOM 740 C CA . VAL A 1 97 ? -10.476 -0.196 11.451 1.00 98.44 97 VAL A CA 1
ATOM 741 C C . VAL A 1 97 ? -9.806 -1.561 11.358 1.00 98.44 97 VAL A C 1
ATOM 743 O O . VAL A 1 97 ? -9.343 -2.101 12.361 1.00 98.44 97 VAL A O 1
ATOM 746 N N . VAL A 1 98 ? -9.749 -2.116 10.148 1.00 98.38 98 VAL A N 1
ATOM 747 C CA . VAL A 1 98 ? -9.242 -3.467 9.892 1.00 98.38 98 VAL A CA 1
ATOM 748 C C . VAL A 1 98 ? -8.053 -3.418 8.946 1.00 98.38 98 VAL A C 1
ATOM 750 O O . VAL A 1 98 ? -8.173 -3.023 7.788 1.00 98.38 98 VAL A O 1
ATOM 753 N N . GLU A 1 99 ? -6.917 -3.913 9.415 1.00 98.62 99 GLU A N 1
ATOM 754 C CA . GLU A 1 99 ? -5.770 -4.202 8.562 1.00 98.62 99 GLU A CA 1
ATOM 755 C C . GLU A 1 99 ? -5.912 -5.624 8.010 1.00 98.62 99 GLU A C 1
ATOM 757 O O . GLU A 1 99 ? -5.921 -6.599 8.762 1.00 98.62 99 GLU A O 1
ATOM 762 N N . ARG A 1 100 ? -6.102 -5.753 6.694 1.00 98.44 100 ARG A N 1
ATOM 763 C CA . ARG A 1 100 ? -6.154 -7.054 6.008 1.00 98.44 100 ARG A CA 1
ATOM 764 C C . ARG A 1 100 ? -5.855 -6.897 4.528 1.00 98.44 100 ARG A C 1
ATOM 766 O O . ARG A 1 100 ? -6.120 -5.843 3.953 1.00 98.44 100 ARG A O 1
ATOM 773 N N . SER A 1 101 ? -5.398 -7.971 3.895 1.00 98.56 101 SER A N 1
ATOM 774 C CA . SER A 1 101 ? -5.227 -7.986 2.447 1.00 98.56 101 SER A CA 1
ATOM 775 C C . SER A 1 101 ? -6.541 -7.673 1.734 1.00 98.56 101 SER A C 1
ATOM 777 O O . SER A 1 101 ? -7.621 -8.153 2.107 1.00 98.56 101 SER A O 1
ATOM 779 N N . ILE A 1 102 ? -6.440 -6.841 0.702 1.00 98.62 102 ILE A N 1
ATOM 780 C CA . ILE A 1 102 ? -7.552 -6.417 -0.147 1.00 98.62 102 ILE A CA 1
ATOM 781 C C . ILE A 1 102 ? -7.311 -7.007 -1.530 1.00 98.62 102 ILE A C 1
ATOM 783 O O . ILE A 1 102 ? -6.231 -6.863 -2.099 1.00 98.62 102 ILE A O 1
ATOM 787 N N . THR A 1 103 ? -8.305 -7.685 -2.099 1.00 97.81 103 THR A N 1
ATOM 788 C CA . THR A 1 103 ? -8.173 -8.173 -3.481 1.00 97.81 103 THR A CA 1
ATOM 789 C C . THR A 1 103 ? -8.483 -7.057 -4.474 1.00 97.81 103 THR A C 1
ATOM 791 O O . THR A 1 103 ? -9.291 -6.170 -4.196 1.00 97.81 103 THR A O 1
ATOM 794 N N . ARG A 1 104 ? -7.900 -7.123 -5.677 1.00 97.50 104 ARG A N 1
ATOM 795 C CA . ARG A 1 104 ? -8.147 -6.139 -6.746 1.00 97.50 104 ARG A CA 1
ATOM 796 C C . ARG A 1 104 ? -9.636 -5.850 -6.970 1.00 97.50 104 ARG A C 1
ATOM 798 O O . ARG A 1 104 ? -10.006 -4.702 -7.187 1.00 97.50 104 ARG A O 1
ATOM 805 N N . THR A 1 105 ? -10.486 -6.876 -6.960 1.00 97.31 105 THR A N 1
ATOM 806 C CA . THR A 1 105 ? -11.911 -6.715 -7.279 1.00 97.31 105 THR A CA 1
ATOM 807 C C . THR A 1 105 ? -12.704 -6.033 -6.172 1.00 97.31 105 THR A C 1
ATOM 809 O O . THR A 1 105 ? -13.760 -5.472 -6.453 1.00 97.31 105 THR A O 1
ATOM 812 N N . GLU A 1 106 ? -12.200 -6.015 -4.935 1.00 97.75 106 GLU A N 1
ATOM 813 C CA . GLU A 1 106 ? -12.844 -5.268 -3.857 1.00 97.75 106 GLU A CA 1
ATOM 814 C C . GLU A 1 106 ? -12.814 -3.761 -4.087 1.00 97.75 106 GLU A C 1
ATOM 816 O O . GLU A 1 106 ? -13.745 -3.098 -3.647 1.00 97.75 106 GLU A O 1
ATOM 821 N N . LEU A 1 107 ? -11.824 -3.241 -4.822 1.00 96.94 107 LEU A N 1
ATOM 822 C CA . LEU A 1 107 ? -11.731 -1.818 -5.164 1.00 96.94 107 LEU A CA 1
ATOM 823 C C . LEU A 1 107 ? -12.902 -1.337 -6.032 1.00 96.94 107 LEU A C 1
ATOM 825 O O . LEU A 1 107 ? -13.284 -0.178 -5.955 1.00 96.94 107 LEU A O 1
ATOM 829 N N . TYR A 1 108 ? -13.489 -2.218 -6.846 1.00 95.50 108 TYR A N 1
ATOM 830 C CA . TYR A 1 108 ? -14.636 -1.879 -7.699 1.00 95.50 108 TYR A CA 1
ATOM 831 C C . TYR A 1 108 ? -15.983 -1.970 -6.966 1.00 95.50 108 TYR A C 1
ATOM 833 O O . TYR A 1 108 ? -17.014 -1.622 -7.533 1.00 95.50 108 TYR A O 1
ATOM 841 N N . ALA A 1 109 ? -15.982 -2.498 -5.741 1.00 92.19 109 ALA A N 1
ATOM 842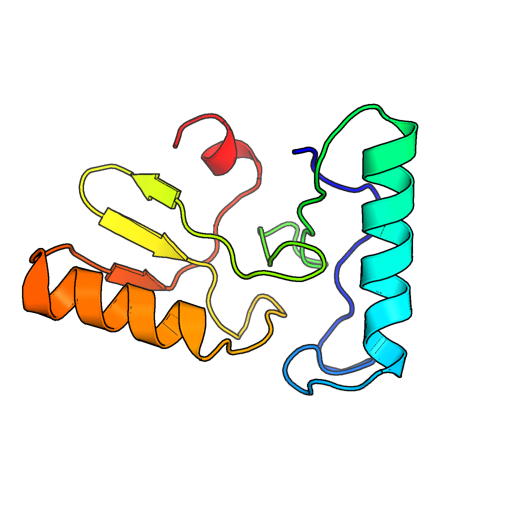 C CA . ALA A 1 109 ? -17.173 -2.752 -4.931 1.00 92.19 109 ALA A CA 1
ATOM 843 C C . ALA A 1 109 ? -17.044 -2.157 -3.517 1.00 92.19 109 ALA A C 1
ATOM 845 O O . ALA A 1 109 ? -17.679 -2.656 -2.580 1.00 92.19 109 ALA A O 1
ATOM 846 N N . ALA A 1 110 ? -16.147 -1.182 -3.368 1.00 79.69 110 ALA A N 1
ATOM 847 C CA . ALA A 1 110 ? -15.921 -0.407 -2.158 1.00 79.69 110 ALA A CA 1
ATOM 848 C C . ALA A 1 110 ? -16.862 0.799 -2.136 1.00 79.69 110 ALA A C 1
ATOM 850 O O . ALA A 1 110 ? -17.027 1.431 -3.203 1.00 79.69 110 ALA A O 1
#

Sequence (110 aa):
TMITSWRRVEDNMLPPRAKATAAYLNSGLASLEATQNGYDEAIFLTGSGHVCEGPGENIFIFKKGKLITPPPEDNILEGITRETVMQIAKEELGFDVVERSITRTELYAA

Secondary structure (DSSP, 8-state):
-EEEEEEPPPTTTS-TTS--GGGHHHHHHHHHHHHHTT-S-EEEE-TTSBB-B-SSSB--EEETTEEEE--GGGS----HHHHHHHHHHHHTS--EEEE---BGGGGGG-

Foldseek 3Di:
DEAFPQAQDACVGPQQQDPDPVSLVSQVVQCVVCVVVPHRWYWHFHPVQWTEQTSVGFDWDQDPQAIEGEDSNRRHHPDPVVVVVQCCCCPVVVTHYDHHTHHPVVVVVD

pLDDT: mean 97.18, std 2.36, range [79.69, 98.81]

Radius of gyration: 13.85 Å; chains: 1; bounding box: 36×23×39 Å